Protein AF-R9LX45-F1 (afdb_monomer_lite)

Radius of gyration: 26.04 Å; chains: 1; bounding box: 39×55×85 Å

Structure (mmCIF, N/CA/C/O backbone):
data_AF-R9LX45-F1
#
_entry.id   AF-R9LX45-F1
#
loop_
_atom_site.group_PDB
_atom_site.id
_atom_site.type_symbol
_atom_site.label_atom_id
_atom_site.label_alt_id
_atom_site.label_comp_id
_atom_site.label_asym_id
_atom_site.label_entity_id
_atom_site.label_seq_id
_atom_site.pdbx_PDB_ins_code
_atom_site.Cartn_x
_atom_site.Cartn_y
_atom_site.Cartn_z
_atom_site.occupancy
_atom_site.B_iso_or_equiv
_atom_site.auth_seq_id
_atom_site.auth_comp_id
_atom_site.auth_asym_id
_atom_site.auth_atom_id
_atom_site.pdbx_PDB_model_num
ATOM 1 N N . MET A 1 1 ? -13.401 -39.773 66.218 1.00 44.03 1 MET A N 1
ATOM 2 C CA . MET A 1 1 ? -12.201 -39.219 65.551 1.00 44.03 1 MET A CA 1
ATOM 3 C C . MET A 1 1 ? -12.438 -39.250 64.046 1.00 44.03 1 MET A C 1
ATOM 5 O O . MET A 1 1 ? -12.188 -40.268 63.414 1.00 44.03 1 MET A O 1
ATOM 9 N N . GLY A 1 2 ? -13.040 -38.192 63.497 1.00 47.53 2 GLY A N 1
ATOM 10 C CA . GLY A 1 2 ? -13.290 -38.074 62.057 1.00 47.53 2 GLY A CA 1
ATOM 11 C C . GLY A 1 2 ? -12.004 -37.664 61.345 1.00 47.53 2 GLY A C 1
ATOM 12 O O . GLY A 1 2 ? -11.355 -36.707 61.761 1.00 47.53 2 GLY A O 1
ATOM 13 N N . LYS A 1 3 ? -11.595 -38.419 60.326 1.00 52.97 3 LYS A N 1
ATOM 14 C CA . LYS A 1 3 ? -10.389 -38.126 59.546 1.00 52.97 3 LYS A CA 1
ATOM 15 C C . LYS A 1 3 ? -10.723 -37.026 58.536 1.00 52.97 3 LYS A C 1
ATOM 17 O O . LYS A 1 3 ? -11.401 -37.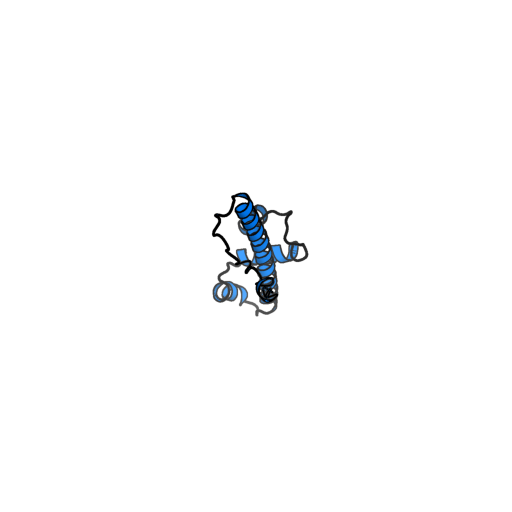293 57.551 1.00 52.97 3 LYS A O 1
ATOM 22 N N . PHE A 1 4 ? -10.264 -35.806 58.796 1.00 54.41 4 PHE A N 1
ATOM 23 C CA . PHE A 1 4 ? -10.284 -34.708 57.829 1.00 54.41 4 PHE A CA 1
ATOM 24 C C . PHE A 1 4 ? -9.213 -34.972 56.764 1.00 54.41 4 PHE A C 1
ATOM 26 O O . PHE A 1 4 ? -8.033 -35.111 57.091 1.00 54.41 4 PHE A O 1
ATOM 33 N N . ASN A 1 5 ? -9.617 -35.093 55.500 1.00 56.66 5 ASN A N 1
ATOM 34 C CA . ASN A 1 5 ? -8.707 -35.349 54.389 1.00 56.66 5 ASN A CA 1
ATOM 35 C C . ASN A 1 5 ? -8.294 -34.022 53.735 1.00 56.66 5 ASN A C 1
ATOM 37 O O . ASN A 1 5 ? -9.055 -33.416 52.991 1.00 56.66 5 ASN A O 1
ATOM 41 N N . VAL A 1 6 ? -7.066 -33.573 53.998 1.00 57.12 6 VAL A N 1
ATOM 42 C CA . VAL A 1 6 ? -6.511 -32.296 53.498 1.00 57.12 6 VAL A CA 1
ATOM 43 C C . VAL A 1 6 ? -6.381 -32.272 51.960 1.00 57.12 6 VAL A C 1
ATOM 45 O O . VAL A 1 6 ? -6.245 -31.210 51.360 1.00 57.12 6 VAL A O 1
ATOM 48 N N . ARG A 1 7 ? -6.479 -33.433 51.292 1.00 54.09 7 ARG A N 1
ATOM 49 C CA . ARG A 1 7 ? -6.409 -33.552 49.824 1.00 54.09 7 ARG A CA 1
ATOM 50 C C . ARG A 1 7 ? -7.636 -33.026 49.069 1.00 54.09 7 ARG A C 1
ATOM 52 O O . ARG A 1 7 ? -7.542 -32.882 47.858 1.00 54.09 7 ARG A O 1
ATOM 59 N N . GLU A 1 8 ? -8.743 -32.706 49.740 1.00 54.34 8 GLU A N 1
ATOM 60 C CA . GLU A 1 8 ? -9.924 -32.108 49.086 1.00 54.34 8 GLU A CA 1
ATOM 61 C C . GLU A 1 8 ? -9.837 -30.580 48.932 1.00 54.34 8 GLU A C 1
ATOM 63 O O . GLU A 1 8 ? -10.591 -29.998 48.159 1.00 54.34 8 GLU A O 1
ATOM 68 N N . MET A 1 9 ? -8.907 -29.909 49.623 1.00 50.03 9 MET A N 1
ATOM 69 C CA . MET A 1 9 ? -8.881 -28.440 49.694 1.00 50.03 9 MET A CA 1
ATOM 70 C C . MET A 1 9 ? -8.036 -27.767 48.599 1.00 50.03 9 MET A C 1
ATOM 72 O O . MET A 1 9 ? -7.943 -26.543 48.552 1.00 50.03 9 MET A O 1
ATOM 76 N N . MET A 1 10 ? -7.436 -28.553 47.702 1.00 57.00 10 MET A N 1
ATOM 77 C CA . MET A 1 10 ? -6.649 -28.051 46.576 1.00 57.00 10 MET A CA 1
ATOM 78 C C . MET A 1 10 ? -6.973 -28.833 45.305 1.00 57.00 10 MET A C 1
ATOM 80 O O . MET A 1 10 ? -6.106 -29.426 44.673 1.00 57.00 10 MET A O 1
ATOM 84 N N . VAL A 1 11 ? -8.253 -28.833 44.935 1.00 55.97 11 VAL A N 1
ATOM 85 C CA . VAL A 1 11 ? -8.621 -28.924 43.522 1.00 55.97 11 VAL A CA 1
ATOM 86 C C . VAL A 1 11 ? -8.420 -27.514 42.970 1.00 55.97 11 VAL A C 1
ATOM 88 O O . VAL A 1 11 ? -9.121 -26.600 43.414 1.00 55.97 11 VAL A O 1
ATOM 91 N N . PRO A 1 12 ? -7.459 -27.279 42.057 1.00 54.03 12 PRO A N 1
ATOM 92 C CA . PRO A 1 12 ? -7.475 -26.066 41.261 1.00 54.03 12 PRO A CA 1
ATOM 93 C C . PRO A 1 12 ? -8.843 -26.040 40.595 1.00 54.03 12 PRO A C 1
ATOM 95 O O . PRO A 1 12 ? -9.157 -26.921 39.798 1.00 54.03 12 PRO A O 1
ATOM 98 N N . LYS A 1 13 ? -9.691 -25.086 40.991 1.00 54.28 13 LYS A N 1
ATOM 99 C CA . LYS A 1 13 ? -10.911 -24.790 40.257 1.00 54.28 13 LYS A CA 1
ATOM 100 C C . LYS A 1 13 ? -10.410 -24.455 38.865 1.00 54.28 13 LYS A C 1
ATOM 102 O O . LYS A 1 13 ? -9.787 -23.407 38.692 1.00 54.28 13 LYS A O 1
ATOM 107 N N . GLU A 1 14 ? -10.561 -25.396 37.940 1.00 47.72 14 GLU A N 1
ATOM 108 C CA . GLU A 1 14 ? -10.321 -25.164 36.533 1.00 47.72 14 GLU A CA 1
ATOM 109 C C . GLU A 1 14 ? -11.114 -23.903 36.216 1.00 47.72 14 GLU A C 1
ATOM 111 O O . GLU A 1 14 ? -12.343 -23.899 36.186 1.00 47.72 14 GLU A O 1
ATOM 116 N N . SER A 1 15 ? -10.400 -22.785 36.097 1.00 43.59 15 SER A N 1
ATOM 117 C CA . SER A 1 15 ? -10.896 -21.604 35.419 1.00 43.59 15 SER A CA 1
ATOM 118 C C . SER A 1 15 ? -10.879 -21.998 33.956 1.00 43.59 15 SER A C 1
ATOM 120 O O . SER A 1 15 ? -10.008 -21.581 33.195 1.00 43.59 15 SER A O 1
ATOM 122 N N . SER A 1 16 ? -11.801 -22.898 33.621 1.00 48.06 16 SER A N 1
ATOM 123 C CA . SER A 1 16 ? -12.218 -23.230 32.284 1.00 48.06 16 SER A CA 1
ATOM 124 C C . SER A 1 16 ? -12.343 -21.910 31.551 1.00 48.06 16 SER A C 1
ATOM 126 O O . SER A 1 16 ? -13.167 -21.055 31.883 1.00 48.06 16 SER A O 1
ATOM 128 N N . THR A 1 17 ? -11.442 -21.717 30.598 1.00 46.78 17 THR A N 1
ATOM 129 C CA . THR A 1 17 ? -11.543 -20.718 29.549 1.00 46.78 17 THR A CA 1
ATOM 130 C C . THR A 1 17 ? -12.770 -21.063 28.716 1.00 46.78 17 THR A C 1
ATOM 132 O O . THR A 1 17 ? -12.667 -21.553 27.599 1.00 46.78 17 THR A O 1
ATOM 135 N N . GLU A 1 18 ? -13.953 -20.842 29.282 1.00 51.88 18 GLU A N 1
ATOM 136 C CA . GLU A 1 18 ? -15.161 -20.617 28.517 1.00 51.88 18 GLU A CA 1
ATOM 137 C C . GLU A 1 18 ? -14.987 -19.241 27.891 1.00 51.88 18 GLU A C 1
ATOM 139 O O . GLU A 1 18 ? -15.355 -18.201 28.445 1.00 51.88 18 GLU A O 1
ATOM 144 N N . THR A 1 19 ? -14.380 -19.228 26.709 1.00 54.06 19 THR A N 1
ATOM 145 C CA . THR A 1 19 ? -14.626 -18.170 25.742 1.00 54.06 19 THR A CA 1
ATOM 146 C C . THR A 1 19 ? -16.096 -18.283 25.359 1.00 54.06 19 THR A C 1
ATOM 148 O O . THR A 1 19 ? -16.452 -18.914 24.368 1.00 54.06 19 THR A O 1
ATOM 151 N N . VAL A 1 20 ? -16.963 -17.741 26.216 1.00 59.97 20 VAL A N 1
ATOM 152 C CA . VAL A 1 20 ? -18.354 -17.470 25.881 1.00 59.97 20 VAL A CA 1
ATOM 153 C C . VAL A 1 20 ? -18.301 -16.651 24.600 1.00 59.97 20 VAL A C 1
ATOM 155 O O . VAL A 1 20 ? -17.704 -15.572 24.600 1.00 59.97 20 VAL A O 1
ATOM 158 N N . ASP A 1 21 ? -18.875 -17.187 23.527 1.00 67.69 21 ASP A N 1
ATOM 159 C CA . ASP A 1 21 ? -19.066 -16.516 22.243 1.00 67.69 21 ASP A CA 1
ATOM 160 C C . ASP A 1 21 ? -20.021 -15.332 22.446 1.00 67.69 21 ASP A C 1
ATOM 162 O O . ASP A 1 21 ? -21.228 -15.401 22.217 1.00 67.69 21 ASP A O 1
ATOM 166 N N . ARG A 1 22 ? -19.502 -14.260 23.048 1.00 77.94 22 ARG A N 1
ATOM 167 C CA . ARG A 1 22 ? -20.238 -13.017 23.232 1.00 77.94 22 ARG A CA 1
ATOM 168 C C . ARG A 1 22 ? -20.103 -12.239 21.932 1.00 77.94 22 ARG A C 1
ATOM 170 O O . ARG A 1 22 ? -18.969 -11.987 21.512 1.00 77.94 22 ARG A O 1
ATOM 177 N N . PRO A 1 23 ? -21.218 -11.812 21.319 1.00 84.62 23 PRO A N 1
ATOM 178 C CA . PRO A 1 23 ? -21.143 -10.970 20.141 1.00 84.62 23 PRO A CA 1
ATOM 179 C C . PRO A 1 23 ? -20.370 -9.697 20.493 1.00 84.62 23 PRO A C 1
ATOM 181 O O . PRO A 1 23 ? -20.601 -9.078 21.535 1.00 84.62 23 PRO A O 1
ATOM 184 N N . ARG A 1 24 ? -19.420 -9.338 19.629 1.00 89.19 24 ARG A N 1
ATOM 185 C CA . ARG A 1 24 ? -18.575 -8.154 19.805 1.00 89.19 24 ARG A CA 1
ATOM 186 C C . ARG A 1 24 ? -19.429 -6.893 19.882 1.00 89.19 24 ARG A C 1
ATOM 188 O O . ARG A 1 24 ? -20.392 -6.750 19.128 1.00 89.19 24 ARG A O 1
ATOM 195 N N . THR A 1 25 ? -19.054 -5.965 20.756 1.00 95.62 25 THR A N 1
ATOM 196 C CA . THR A 1 25 ? -19.698 -4.648 20.814 1.00 95.62 25 THR A CA 1
ATOM 197 C C . THR A 1 25 ? -19.268 -3.784 19.628 1.00 95.62 25 THR A C 1
ATOM 199 O O . THR A 1 25 ? -18.237 -4.028 18.994 1.00 95.62 25 THR A O 1
ATOM 202 N N . VAL A 1 26 ? -20.041 -2.740 19.323 1.00 93.81 26 VAL A N 1
ATOM 203 C CA . VAL A 1 26 ? -19.706 -1.805 18.236 1.00 93.81 26 VAL A CA 1
ATOM 204 C C . VAL A 1 26 ? -18.391 -1.063 18.498 1.00 93.81 26 VAL A C 1
ATOM 206 O O . VAL A 1 26 ? -17.653 -0.772 17.561 1.00 93.81 26 VAL A O 1
ATOM 209 N N . GLU A 1 27 ? -18.040 -0.833 19.763 1.00 90.69 27 GLU A N 1
ATOM 210 C CA . GLU A 1 27 ? -16.764 -0.242 20.171 1.00 90.69 27 GLU A CA 1
ATOM 211 C C . GLU A 1 27 ? -15.595 -1.190 19.882 1.00 90.69 27 GLU A C 1
ATOM 213 O O . GLU A 1 27 ? -14.568 -0.755 19.363 1.00 90.69 27 GLU A O 1
ATOM 218 N N . GLN A 1 28 ? -15.755 -2.490 20.158 1.00 88.12 28 GLN A N 1
ATOM 219 C CA . GLN A 1 28 ? -14.743 -3.499 19.827 1.00 88.12 28 GLN A CA 1
ATOM 220 C C . GLN A 1 28 ? -14.528 -3.581 18.312 1.00 88.12 28 GLN A C 1
ATOM 222 O O . GLN A 1 28 ? -13.389 -3.553 17.849 1.00 88.12 28 GLN A O 1
ATOM 227 N N . ILE A 1 29 ? -15.614 -3.578 17.535 1.00 91.94 29 ILE A N 1
ATOM 228 C CA . ILE A 1 29 ? -15.553 -3.551 16.067 1.00 91.94 29 ILE A CA 1
ATOM 229 C C . ILE A 1 29 ? -14.846 -2.276 15.573 1.00 91.94 29 ILE A C 1
ATOM 231 O O . ILE A 1 29 ? -14.018 -2.339 14.664 1.00 91.94 29 ILE A O 1
ATOM 235 N N . ALA A 1 30 ? -15.107 -1.114 16.178 1.00 82.31 30 ALA A N 1
ATOM 236 C CA . ALA A 1 30 ? -14.439 0.134 15.807 1.00 82.31 30 ALA A CA 1
ATOM 237 C C . ALA A 1 30 ? -12.922 0.096 16.074 1.00 82.31 30 ALA A C 1
ATOM 239 O O . ALA A 1 30 ? -12.138 0.592 15.259 1.00 82.31 30 ALA A O 1
ATOM 240 N N . VAL A 1 31 ? -12.494 -0.508 17.188 1.00 82.94 31 VAL A N 1
ATOM 241 C CA . VAL A 1 31 ? -11.070 -0.709 17.499 1.00 82.94 31 VAL A CA 1
ATOM 242 C C . VAL A 1 31 ? -10.409 -1.606 16.453 1.00 82.94 31 VAL A C 1
ATOM 244 O O . VAL A 1 31 ? -9.356 -1.244 15.927 1.00 82.94 31 VAL A O 1
ATOM 247 N N . GLU A 1 32 ? -11.042 -2.722 16.086 1.00 86.44 32 GLU A N 1
ATOM 248 C CA . GLU A 1 32 ? -10.541 -3.624 15.041 1.00 86.44 32 GLU A CA 1
ATOM 249 C C . GLU A 1 32 ? -10.426 -2.927 13.679 1.00 86.44 32 GLU A C 1
ATOM 251 O O . GLU A 1 32 ? -9.402 -3.038 13.007 1.00 86.44 32 GLU A O 1
ATOM 256 N N . ILE A 1 33 ? -11.438 -2.149 13.278 1.00 84.50 33 ILE A N 1
ATOM 257 C CA . ILE A 1 33 ? -11.400 -1.376 12.028 1.00 84.50 33 ILE A CA 1
ATOM 258 C C . ILE A 1 33 ? -10.204 -0.420 12.025 1.00 84.50 33 ILE A C 1
ATOM 260 O O . ILE A 1 33 ? -9.474 -0.334 11.036 1.00 84.50 33 ILE A O 1
ATOM 264 N N . ASN A 1 34 ? -9.977 0.304 13.122 1.00 80.06 34 ASN A N 1
ATOM 265 C CA . ASN A 1 34 ? -8.848 1.228 13.215 1.00 80.06 34 ASN A CA 1
ATOM 266 C C . ASN A 1 34 ? -7.499 0.499 13.220 1.00 80.06 34 ASN A C 1
ATOM 268 O O . ASN A 1 34 ? -6.553 0.981 12.592 1.00 80.06 34 ASN A O 1
ATOM 272 N N . PHE A 1 35 ? -7.427 -0.680 13.837 1.00 82.56 35 PHE A N 1
ATOM 273 C CA . PHE A 1 35 ? -6.258 -1.550 13.767 1.00 82.56 35 PHE A CA 1
ATOM 274 C C . PHE A 1 35 ? -5.959 -1.979 12.322 1.00 82.56 35 PHE A C 1
ATOM 276 O O . PHE A 1 35 ? -4.851 -1.750 11.835 1.00 82.56 35 PHE A O 1
ATOM 283 N N . TYR A 1 36 ? -6.947 -2.499 11.588 1.00 85.50 36 TYR A N 1
ATOM 284 C CA . TYR A 1 36 ? -6.755 -2.914 10.194 1.00 85.50 36 TYR A CA 1
ATOM 285 C C . TYR A 1 36 ? -6.439 -1.745 9.258 1.00 85.50 36 TYR A C 1
ATOM 287 O O . TYR A 1 36 ? -5.635 -1.890 8.335 1.00 85.50 36 TYR A O 1
ATOM 295 N N . LYS A 1 37 ? -7.004 -0.560 9.511 1.00 81.62 37 LYS A N 1
ATOM 296 C CA . LYS A 1 37 ? -6.633 0.670 8.798 1.00 81.62 37 LYS A CA 1
ATOM 297 C C . LYS A 1 37 ? -5.153 1.000 8.994 1.00 81.62 37 LYS A C 1
ATOM 299 O O . LYS A 1 37 ? -4.466 1.256 8.008 1.00 81.62 37 LYS A O 1
ATOM 304 N N . ALA A 1 38 ? -4.656 0.960 10.231 1.00 79.75 38 ALA A N 1
ATOM 305 C CA . ALA A 1 38 ? -3.246 1.210 10.529 1.00 79.75 38 ALA A CA 1
ATOM 306 C C . ALA A 1 38 ? -2.327 0.142 9.910 1.00 79.75 38 ALA A C 1
ATOM 308 O O . ALA A 1 38 ? -1.310 0.480 9.305 1.00 79.75 38 ALA A O 1
ATOM 309 N N . GLN A 1 39 ? -2.711 -1.138 9.981 1.00 83.75 39 GLN A N 1
ATOM 310 C CA . GLN A 1 39 ? -1.964 -2.217 9.330 1.00 83.75 39 GLN A CA 1
ATOM 311 C C . GLN A 1 39 ? -1.920 -2.058 7.808 1.00 83.75 39 GLN A C 1
ATOM 313 O O . GLN A 1 39 ? -0.862 -2.220 7.211 1.00 83.75 39 GLN A O 1
ATOM 318 N N . THR A 1 40 ? -3.036 -1.693 7.171 1.00 85.75 40 THR A N 1
ATOM 319 C CA . THR A 1 40 ? -3.090 -1.499 5.711 1.00 85.75 40 THR A CA 1
ATOM 320 C C . THR A 1 40 ? -2.126 -0.406 5.263 1.00 85.75 40 THR A C 1
ATOM 322 O O . THR A 1 40 ? -1.404 -0.569 4.283 1.00 85.75 40 THR A O 1
ATOM 325 N N . VAL A 1 41 ? -2.072 0.693 6.012 1.00 84.56 41 VAL A N 1
ATOM 326 C CA . VAL A 1 41 ? -1.134 1.795 5.778 1.00 84.56 41 VAL A CA 1
ATOM 327 C C . VAL A 1 41 ? 0.310 1.323 5.856 1.00 84.56 41 VAL A C 1
ATOM 329 O O . VAL A 1 41 ? 1.100 1.601 4.953 1.00 84.56 41 VAL A O 1
ATOM 332 N N . GLN A 1 42 ? 0.646 0.582 6.912 1.00 86.06 42 GLN A N 1
ATOM 333 C CA . GLN A 1 42 ? 1.987 0.037 7.066 1.00 86.06 42 GLN A CA 1
ATOM 334 C C . GLN A 1 42 ? 2.331 -0.907 5.910 1.00 86.06 42 GLN A C 1
ATOM 336 O O . GLN A 1 42 ? 3.420 -0.816 5.349 1.00 86.06 42 GLN A O 1
ATOM 341 N N . ASN A 1 43 ? 1.390 -1.758 5.501 1.00 91.06 43 ASN A N 1
ATOM 342 C CA . ASN A 1 43 ? 1.582 -2.690 4.394 1.00 91.06 43 ASN A CA 1
ATOM 343 C C . ASN A 1 43 ? 1.857 -1.959 3.073 1.00 91.06 43 ASN A C 1
ATOM 345 O O . ASN A 1 43 ? 2.754 -2.361 2.342 1.00 91.06 43 ASN A O 1
ATOM 349 N N . ILE A 1 44 ? 1.152 -0.860 2.787 1.00 90.94 44 ILE A N 1
ATOM 350 C CA . ILE A 1 44 ? 1.397 -0.031 1.596 1.00 90.94 44 ILE A CA 1
ATOM 351 C C . ILE 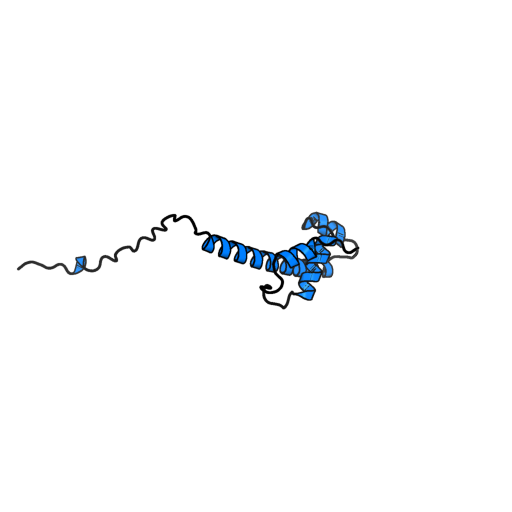A 1 44 ? 2.830 0.525 1.586 1.00 90.94 44 ILE A C 1
ATOM 353 O O . ILE A 1 44 ? 3.514 0.466 0.563 1.00 90.94 44 ILE A O 1
ATOM 357 N N . ILE A 1 45 ? 3.299 1.040 2.726 1.00 90.25 45 ILE A N 1
ATOM 358 C CA . ILE A 1 45 ? 4.665 1.561 2.871 1.00 90.25 45 ILE A CA 1
ATOM 359 C C . ILE A 1 45 ? 5.692 0.444 2.658 1.00 90.25 45 ILE A C 1
ATOM 361 O O . ILE A 1 45 ? 6.665 0.631 1.929 1.00 90.25 45 ILE A O 1
ATOM 365 N N . GLU A 1 46 ? 5.481 -0.725 3.262 1.00 94.69 46 GLU A N 1
ATOM 366 C CA . GLU A 1 46 ? 6.390 -1.861 3.103 1.00 94.69 46 GLU A CA 1
ATOM 367 C C . GLU A 1 46 ? 6.416 -2.380 1.660 1.00 94.69 46 GLU A C 1
ATOM 369 O O . GLU A 1 46 ? 7.498 -2.635 1.132 1.00 94.69 46 GLU A O 1
ATOM 374 N N . ILE A 1 47 ? 5.269 -2.447 0.974 1.00 96.38 47 ILE A N 1
ATOM 375 C CA . ILE A 1 47 ? 5.211 -2.760 -0.464 1.00 96.38 47 ILE A CA 1
ATOM 376 C C . ILE A 1 47 ? 6.080 -1.775 -1.250 1.00 96.38 47 ILE A C 1
ATOM 378 O O . ILE A 1 47 ? 6.934 -2.198 -2.029 1.00 96.38 47 ILE A O 1
ATOM 382 N N . GLY A 1 48 ? 5.935 -0.471 -1.003 1.00 96.56 48 GLY A N 1
ATOM 383 C CA . GLY A 1 48 ? 6.751 0.552 -1.655 1.00 96.56 48 GLY A CA 1
ATOM 384 C C . GLY A 1 48 ? 8.255 0.361 -1.442 1.00 96.56 48 GLY A C 1
ATOM 385 O O . GLY A 1 48 ? 9.020 0.482 -2.397 1.00 96.56 48 GLY A O 1
ATOM 386 N N . LYS A 1 49 ? 8.686 -0.015 -0.230 1.00 96.50 49 LYS A N 1
ATOM 387 C CA . LYS A 1 49 ? 10.099 -0.322 0.065 1.00 96.50 49 LYS A CA 1
ATOM 388 C C . LYS A 1 49 ? 10.612 -1.514 -0.751 1.00 96.50 49 LYS A C 1
ATOM 390 O O . LYS A 1 49 ? 11.702 -1.433 -1.310 1.00 96.50 49 LYS A O 1
ATOM 395 N N . ARG A 1 50 ? 9.836 -2.602 -0.859 1.00 98.31 50 ARG A N 1
ATOM 396 C CA . ARG A 1 50 ? 10.225 -3.781 -1.663 1.00 98.31 50 ARG A CA 1
ATOM 397 C C . ARG A 1 50 ? 10.238 -3.475 -3.159 1.00 98.31 50 ARG A C 1
ATOM 399 O O . ARG A 1 50 ? 11.089 -3.994 -3.868 1.00 98.31 50 ARG A O 1
ATOM 406 N N . LEU A 1 51 ? 9.335 -2.620 -3.637 1.00 98.25 51 LEU A N 1
ATOM 407 C CA . LEU A 1 51 ? 9.336 -2.174 -5.031 1.00 98.25 51 LEU A CA 1
ATOM 408 C C . LEU A 1 51 ? 10.581 -1.340 -5.366 1.00 98.25 51 LEU A C 1
ATOM 410 O O . LEU A 1 51 ? 11.145 -1.520 -6.442 1.00 98.25 51 LEU A O 1
ATOM 414 N N . ILE A 1 52 ? 11.038 -0.478 -4.448 1.00 97.75 52 ILE A N 1
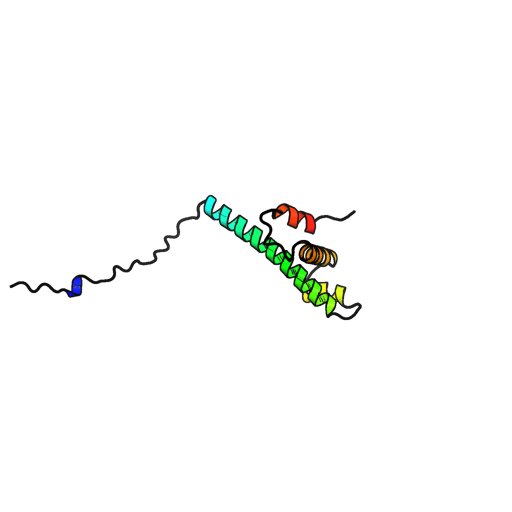ATOM 415 C CA . ILE A 1 52 ? 12.318 0.242 -4.582 1.00 97.75 52 ILE A CA 1
ATOM 416 C C . ILE A 1 52 ? 13.478 -0.753 -4.681 1.00 97.75 52 ILE A C 1
ATOM 418 O O . ILE A 1 52 ? 14.222 -0.718 -5.658 1.00 97.75 52 ILE A O 1
ATOM 422 N N . GLU A 1 53 ? 13.572 -1.687 -3.735 1.00 98.00 53 GLU A N 1
ATOM 423 C CA . GLU A 1 53 ? 14.617 -2.718 -3.715 1.00 98.00 53 GLU A CA 1
ATOM 424 C C . GLU A 1 53 ? 14.618 -3.585 -4.989 1.00 98.00 53 GLU A C 1
ATOM 426 O O . GLU A 1 53 ? 15.675 -3.880 -5.546 1.00 98.00 53 GLU A O 1
ATOM 431 N N . ALA A 1 54 ? 13.441 -3.986 -5.481 1.00 98.12 54 ALA A N 1
ATOM 432 C CA . ALA A 1 54 ? 13.315 -4.763 -6.712 1.00 98.12 54 ALA A CA 1
ATOM 433 C C . ALA A 1 54 ? 13.789 -3.963 -7.932 1.00 98.12 54 ALA A C 1
ATOM 435 O O . ALA A 1 54 ? 14.560 -4.475 -8.744 1.00 98.12 54 ALA A O 1
ATOM 436 N N . LYS A 1 55 ? 13.384 -2.692 -8.042 1.00 97.31 55 LYS A N 1
ATOM 437 C CA . LYS A 1 55 ? 13.756 -1.823 -9.164 1.00 97.31 55 LYS A CA 1
ATOM 438 C C . LYS A 1 55 ? 15.265 -1.582 -9.253 1.00 97.31 55 LYS A C 1
ATOM 440 O O . LYS A 1 55 ? 15.784 -1.457 -10.355 1.00 97.31 55 LYS A O 1
ATOM 445 N N . GLU A 1 56 ? 15.966 -1.544 -8.121 1.00 97.25 56 GLU A N 1
ATOM 446 C CA . GLU A 1 56 ? 17.432 -1.415 -8.066 1.00 97.25 56 GLU A CA 1
ATOM 447 C C . GLU A 1 56 ? 18.173 -2.673 -8.546 1.00 97.25 56 GLU A C 1
ATOM 449 O O . GLU A 1 56 ? 19.332 -2.589 -8.948 1.00 97.25 56 GLU A O 1
ATOM 454 N N . ARG A 1 57 ? 17.523 -3.843 -8.501 1.00 97.94 57 ARG A N 1
ATOM 455 C CA . ARG A 1 57 ? 18.121 -5.139 -8.869 1.00 97.94 57 ARG A CA 1
ATOM 456 C C . ARG A 1 57 ? 17.766 -5.602 -10.276 1.00 97.94 57 ARG A C 1
ATOM 458 O O . ARG A 1 57 ? 18.452 -6.468 -10.815 1.00 97.94 57 ARG A O 1
ATOM 465 N N . LEU A 1 58 ? 16.685 -5.080 -10.845 1.00 96.81 58 LEU A N 1
ATOM 466 C CA . LEU A 1 58 ? 16.215 -5.484 -12.163 1.00 96.81 58 LEU A CA 1
ATOM 467 C C . LEU A 1 58 ? 17.066 -4.855 -13.279 1.00 96.81 58 LEU A C 1
ATOM 469 O O . LEU A 1 58 ? 17.415 -3.675 -13.195 1.00 96.81 58 LEU A O 1
ATOM 473 N N . PRO A 1 59 ? 17.378 -5.609 -14.349 1.00 95.88 59 PRO A N 1
ATOM 474 C CA . PRO A 1 59 ? 17.992 -5.049 -15.546 1.00 95.88 59 PRO A CA 1
ATOM 475 C C . PRO A 1 59 ? 17.131 -3.950 -16.181 1.00 95.88 59 PRO A C 1
ATOM 477 O O . PRO A 1 59 ? 15.905 -3.912 -16.036 1.00 95.88 59 PRO A O 1
ATOM 480 N N . HIS A 1 60 ? 17.772 -3.063 -16.943 1.00 90.94 60 HIS A N 1
ATOM 481 C CA . HIS A 1 60 ? 17.054 -2.067 -17.734 1.00 90.94 60 HIS A CA 1
ATOM 482 C C . HIS A 1 60 ? 16.072 -2.742 -18.703 1.00 90.94 60 HIS A C 1
ATOM 484 O O . HIS A 1 60 ? 16.436 -3.684 -19.396 1.00 90.94 60 HIS A O 1
ATOM 490 N N . GLY A 1 61 ? 14.844 -2.222 -18.771 1.00 94.50 61 GLY A N 1
ATOM 491 C CA . GLY A 1 61 ? 13.782 -2.731 -19.649 1.00 94.50 61 GLY A CA 1
ATOM 492 C C . GLY A 1 61 ? 12.843 -3.752 -19.000 1.00 94.50 61 GLY A C 1
ATOM 493 O O . GLY A 1 61 ? 11.689 -3.821 -19.396 1.00 94.50 61 GLY A O 1
ATOM 494 N N . GLU A 1 62 ? 13.269 -4.448 -17.943 1.00 96.94 62 GLU A N 1
ATOM 495 C CA . GLU A 1 62 ? 12.497 -5.552 -17.338 1.00 96.94 62 GLU A CA 1
ATOM 496 C C . GLU A 1 62 ? 11.407 -5.090 -16.356 1.00 96.94 62 GLU A C 1
ATOM 498 O O . GLU A 1 62 ? 10.566 -5.872 -15.920 1.00 96.94 62 GLU A O 1
ATOM 503 N N . TRP A 1 63 ? 11.411 -3.811 -15.965 1.00 97.44 63 TRP A N 1
ATOM 504 C CA . TRP A 1 63 ? 10.560 -3.312 -14.880 1.00 97.44 63 TRP A CA 1
ATOM 505 C C . TRP A 1 63 ? 9.058 -3.490 -15.141 1.00 97.44 63 TRP A C 1
ATOM 507 O O . TRP A 1 63 ? 8.332 -3.933 -14.253 1.00 97.44 63 TRP A O 1
ATOM 517 N N . ALA A 1 64 ? 8.586 -3.139 -16.340 1.00 95.94 64 ALA A N 1
ATOM 518 C CA . ALA A 1 64 ? 7.160 -3.165 -16.663 1.00 95.94 64 ALA A CA 1
ATOM 519 C C . ALA A 1 64 ? 6.615 -4.600 -16.749 1.00 95.94 64 ALA A C 1
ATOM 521 O O . ALA A 1 64 ? 5.556 -4.890 -16.190 1.00 95.94 64 ALA A O 1
ATOM 522 N N . ASP A 1 65 ? 7.362 -5.499 -17.395 1.00 97.25 65 ASP A N 1
ATOM 523 C CA . ASP A 1 65 ? 6.999 -6.913 -17.498 1.00 97.25 65 ASP A CA 1
ATOM 524 C C . ASP A 1 65 ? 7.038 -7.591 -16.125 1.00 97.25 65 ASP A C 1
ATOM 526 O O . ASP A 1 65 ? 6.091 -8.281 -15.755 1.00 97.25 65 ASP A O 1
ATOM 530 N N . TRP A 1 66 ? 8.058 -7.304 -15.308 1.00 98.31 66 TRP A N 1
ATOM 531 C CA . TRP A 1 66 ? 8.139 -7.834 -13.948 1.00 98.31 66 TRP A CA 1
ATOM 532 C C . TRP A 1 66 ? 6.970 -7.378 -13.065 1.00 98.31 66 TRP A C 1
ATOM 534 O O . TRP A 1 66 ? 6.402 -8.187 -12.334 1.00 98.31 66 TRP A O 1
ATOM 544 N N . LEU A 1 67 ? 6.571 -6.102 -13.139 1.00 97.81 67 LEU A N 1
ATOM 545 C CA . LEU A 1 67 ? 5.419 -5.604 -12.383 1.00 97.81 67 LEU A CA 1
ATOM 546 C C . LEU A 1 67 ? 4.123 -6.338 -12.741 1.00 97.81 67 LEU A C 1
ATOM 548 O O . LEU A 1 67 ? 3.353 -6.683 -11.844 1.00 97.81 67 LEU A O 1
ATOM 552 N N . ARG A 1 68 ? 3.898 -6.579 -14.036 1.00 96.38 68 ARG A N 1
ATOM 553 C CA . ARG A 1 68 ? 2.731 -7.313 -14.533 1.00 96.38 68 ARG A CA 1
ATOM 554 C C . ARG A 1 68 ? 2.771 -8.774 -14.090 1.00 96.38 68 ARG A C 1
ATOM 556 O O . ARG A 1 68 ? 1.796 -9.266 -13.537 1.00 96.38 68 ARG A O 1
ATOM 563 N N . ASP A 1 69 ? 3.892 -9.450 -14.319 1.00 97.25 69 ASP A N 1
ATOM 564 C CA . ASP A 1 69 ? 3.957 -10.910 -14.232 1.00 97.25 69 ASP A CA 1
ATOM 565 C C . ASP A 1 69 ? 4.219 -11.414 -12.804 1.00 97.25 69 ASP A C 1
ATOM 567 O O . ASP A 1 69 ? 3.755 -12.495 -12.442 1.00 97.25 69 ASP A O 1
ATOM 571 N N . ALA A 1 70 ? 4.947 -10.653 -11.976 1.00 97.31 70 ALA A N 1
ATOM 572 C CA . ALA A 1 70 ? 5.353 -11.099 -10.641 1.00 97.31 70 ALA A CA 1
ATOM 573 C C . ALA A 1 70 ? 4.454 -10.589 -9.506 1.00 97.31 70 ALA A C 1
ATOM 575 O O . ALA A 1 70 ? 4.311 -11.276 -8.494 1.00 97.31 70 ALA A O 1
ATOM 576 N N . VAL A 1 71 ? 3.893 -9.379 -9.628 1.00 96.06 71 VAL A N 1
ATOM 577 C CA . VAL A 1 71 ? 3.173 -8.714 -8.520 1.00 96.06 71 VAL A CA 1
ATOM 578 C C . VAL A 1 71 ? 1.820 -8.114 -8.909 1.00 96.06 71 VAL A C 1
ATOM 580 O O . VAL A 1 71 ? 1.169 -7.528 -8.048 1.00 96.06 71 VAL A O 1
ATOM 583 N N . ASP A 1 72 ? 1.393 -8.273 -10.165 1.00 95.81 72 ASP A N 1
ATOM 584 C CA . ASP A 1 72 ? 0.108 -7.794 -10.696 1.00 95.81 72 ASP A CA 1
ATOM 585 C C . ASP A 1 72 ? -0.167 -6.310 -10.381 1.00 95.81 72 ASP A C 1
ATOM 587 O O . ASP A 1 72 ? -1.241 -5.903 -9.927 1.00 95.81 72 ASP A O 1
ATOM 591 N N . PHE A 1 73 ? 0.848 -5.465 -10.586 1.00 94.75 73 PHE A N 1
ATOM 592 C CA . PHE A 1 73 ? 0.721 -4.023 -10.402 1.00 94.75 73 PHE A CA 1
ATOM 593 C C . PHE A 1 73 ? 0.886 -3.261 -11.707 1.00 94.75 73 PHE A C 1
ATOM 595 O O . PHE A 1 73 ? 1.759 -3.531 -12.525 1.00 94.75 73 PHE A O 1
ATOM 602 N N . SER A 1 74 ? 0.095 -2.198 -11.848 1.00 94.31 74 SER A N 1
ATOM 603 C CA . SER A 1 74 ? 0.404 -1.156 -12.821 1.00 94.31 74 SER A CA 1
ATOM 604 C C . SER A 1 74 ? 1.645 -0.369 -12.385 1.00 94.31 74 SER A C 1
ATOM 606 O O . SER A 1 74 ? 1.886 -0.172 -11.188 1.00 94.31 74 SER A O 1
ATOM 608 N N . GLU A 1 75 ? 2.383 0.186 -13.349 1.00 94.44 75 GLU A N 1
ATOM 609 C CA . GLU A 1 75 ? 3.482 1.118 -13.061 1.00 94.44 75 GLU A CA 1
ATOM 610 C C . GLU A 1 75 ? 3.045 2.299 -12.188 1.00 94.44 75 GLU A C 1
ATOM 612 O O . GLU A 1 75 ? 3.812 2.780 -11.352 1.00 94.44 75 GLU A O 1
ATOM 617 N N . ARG A 1 76 ? 1.803 2.760 -12.361 1.00 93.88 76 ARG A N 1
ATOM 618 C CA . ARG A 1 76 ? 1.231 3.857 -11.583 1.00 93.88 76 ARG A CA 1
ATOM 619 C C . ARG A 1 76 ? 1.055 3.474 -10.117 1.00 93.88 76 ARG A C 1
ATOM 621 O O . ARG A 1 76 ? 1.505 4.214 -9.245 1.00 93.88 76 ARG A O 1
ATOM 628 N N . SER A 1 77 ? 0.453 2.318 -9.843 1.00 93.38 77 SER A N 1
ATOM 629 C CA . SER A 1 77 ? 0.294 1.812 -8.475 1.00 93.38 77 SER A CA 1
ATOM 630 C C . SER A 1 77 ? 1.653 1.615 -7.811 1.00 93.38 77 SER A C 1
ATOM 632 O O . SER A 1 77 ? 1.867 2.090 -6.696 1.00 93.38 77 SER A O 1
ATOM 634 N N . ALA A 1 78 ? 2.600 1.004 -8.529 1.00 96.00 78 ALA A N 1
ATOM 635 C CA . ALA A 1 78 ? 3.952 0.798 -8.030 1.00 96.00 78 ALA A CA 1
ATOM 636 C C . ALA A 1 78 ? 4.638 2.129 -7.681 1.00 96.00 78 ALA A C 1
ATOM 638 O O . ALA A 1 78 ? 5.171 2.280 -6.583 1.00 96.00 78 ALA A O 1
ATOM 639 N N . ARG A 1 79 ? 4.553 3.132 -8.565 1.00 95.62 79 ARG A N 1
ATOM 640 C CA . ARG A 1 79 ? 5.102 4.475 -8.325 1.00 95.62 79 ARG A CA 1
ATOM 641 C C . ARG A 1 79 ? 4.485 5.140 -7.097 1.00 95.62 79 ARG A C 1
ATOM 643 O O . ARG A 1 79 ? 5.222 5.702 -6.290 1.00 95.62 79 ARG A O 1
ATOM 650 N N . ASN A 1 80 ? 3.168 5.044 -6.927 1.00 93.19 80 ASN A N 1
ATOM 651 C CA . ASN A 1 80 ? 2.474 5.610 -5.771 1.00 93.19 80 ASN A CA 1
ATOM 652 C C . ASN A 1 80 ? 2.936 4.951 -4.461 1.00 93.19 80 ASN A C 1
ATOM 654 O O . ASN A 1 80 ? 3.239 5.653 -3.496 1.00 93.19 80 ASN A O 1
ATOM 658 N N . PHE A 1 81 ? 3.073 3.622 -4.430 1.00 94.31 81 PHE A N 1
ATOM 659 C CA . PHE A 1 81 ? 3.607 2.905 -3.267 1.00 94.31 81 PHE A CA 1
ATOM 660 C C . PHE A 1 81 ? 5.050 3.302 -2.953 1.00 94.31 81 PHE A C 1
ATOM 662 O O . PHE A 1 81 ? 5.362 3.621 -1.806 1.00 94.31 81 PHE A O 1
ATOM 669 N N . MET A 1 82 ? 5.922 3.334 -3.964 1.00 95.75 82 MET A N 1
ATOM 670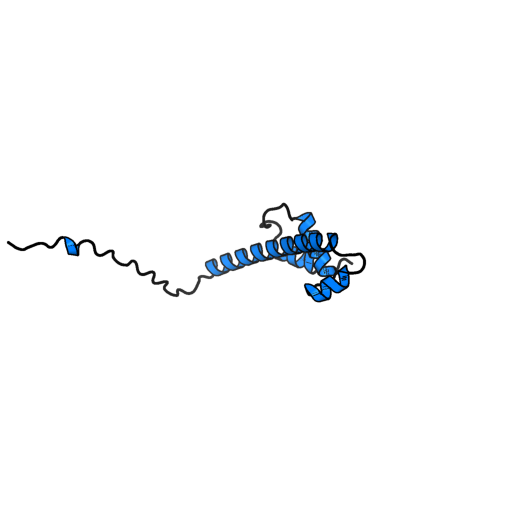 C CA . MET A 1 82 ? 7.318 3.749 -3.801 1.00 95.75 82 MET A CA 1
ATOM 671 C C . MET A 1 82 ? 7.413 5.180 -3.257 1.00 95.75 82 MET A C 1
ATOM 673 O O . MET A 1 82 ? 8.155 5.425 -2.310 1.00 95.75 82 MET A O 1
ATOM 677 N N . ARG A 1 83 ? 6.610 6.113 -3.786 1.00 93.44 83 ARG A N 1
ATOM 678 C CA . ARG A 1 83 ? 6.548 7.498 -3.300 1.00 93.44 83 ARG A CA 1
ATOM 679 C C . ARG A 1 83 ? 6.153 7.562 -1.823 1.00 93.44 83 ARG A C 1
ATOM 681 O O . ARG A 1 83 ? 6.819 8.239 -1.042 1.00 93.44 83 ARG A O 1
ATOM 688 N N . LEU A 1 84 ? 5.106 6.837 -1.425 1.00 89.69 84 LEU A N 1
ATOM 689 C CA . LEU A 1 84 ? 4.675 6.774 -0.025 1.00 89.69 84 LEU A CA 1
ATOM 690 C C . LEU A 1 84 ? 5.765 6.188 0.882 1.00 89.69 84 LEU A C 1
ATOM 692 O O . LEU A 1 84 ? 5.982 6.691 1.984 1.00 89.69 84 LEU A O 1
ATOM 696 N N . ALA A 1 85 ? 6.487 5.169 0.416 1.00 92.94 85 ALA A N 1
ATOM 697 C CA . ALA A 1 85 ? 7.618 4.610 1.146 1.00 92.94 85 ALA A CA 1
ATOM 698 C C . ALA A 1 85 ? 8.757 5.623 1.327 1.00 92.94 85 ALA A C 1
ATOM 700 O O . ALA A 1 85 ? 9.304 5.725 2.424 1.00 92.94 85 ALA A O 1
ATOM 701 N N . THR A 1 86 ? 9.085 6.408 0.299 1.00 91.31 86 THR A N 1
ATOM 702 C CA . THR A 1 86 ? 10.109 7.458 0.391 1.00 91.31 86 THR A CA 1
ATOM 703 C C . THR A 1 86 ? 9.691 8.595 1.328 1.00 91.31 86 THR A C 1
ATOM 705 O O . THR A 1 86 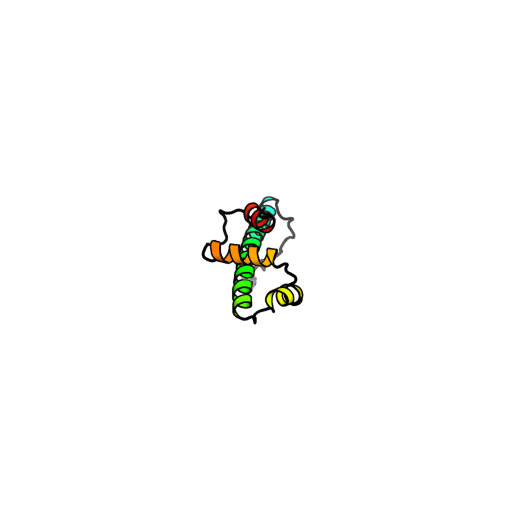? 10.493 9.042 2.143 1.00 91.31 86 THR A O 1
ATOM 708 N N . GLU A 1 87 ? 8.439 9.057 1.257 1.00 88.19 87 GLU A N 1
ATOM 709 C CA . GLU A 1 87 ? 7.960 10.203 2.046 1.00 88.19 87 GLU A CA 1
ATOM 710 C C . GLU A 1 87 ? 7.643 9.857 3.513 1.00 88.19 87 GLU A C 1
ATOM 712 O O . GLU A 1 87 ? 7.786 10.708 4.399 1.00 88.19 87 GLU A O 1
ATOM 717 N N . TYR A 1 88 ? 7.193 8.627 3.788 1.00 84.56 88 TYR A N 1
ATOM 718 C CA . TYR A 1 88 ? 6.654 8.229 5.096 1.00 84.56 88 TYR A CA 1
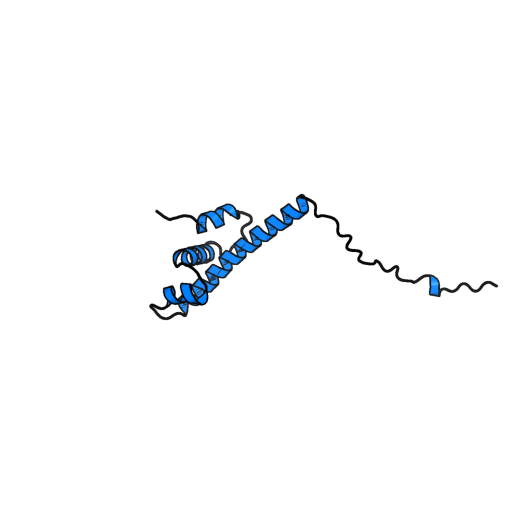ATOM 719 C C . TYR A 1 88 ? 7.326 6.996 5.712 1.00 84.56 88 TYR A C 1
ATOM 721 O O . TYR A 1 88 ? 7.020 6.668 6.854 1.00 84.56 88 TYR A O 1
ATOM 729 N N . GLY A 1 89 ? 8.273 6.339 5.034 1.00 78.50 89 GLY A N 1
ATOM 730 C CA . GLY A 1 89 ? 8.862 5.065 5.474 1.00 78.50 89 GLY A CA 1
ATOM 731 C C . GLY A 1 89 ? 9.621 5.082 6.805 1.00 78.50 89 GLY A C 1
ATOM 732 O O . GLY A 1 89 ? 9.823 4.012 7.382 1.00 78.50 89 GLY A O 1
ATOM 733 N N . ASN A 1 90 ? 9.994 6.274 7.289 1.00 73.62 90 ASN A N 1
ATOM 734 C CA . ASN A 1 90 ? 10.667 6.508 8.574 1.00 73.62 90 ASN A CA 1
ATOM 735 C C . ASN A 1 90 ? 9.723 7.030 9.674 1.00 73.62 90 ASN A C 1
ATOM 737 O O . ASN A 1 90 ? 10.164 7.292 10.792 1.00 73.62 90 ASN A O 1
ATOM 741 N N . ARG A 1 91 ? 8.436 7.231 9.368 1.00 64.38 91 ARG A N 1
ATOM 742 C CA . ARG A 1 91 ? 7.429 7.683 10.334 1.00 64.38 91 ARG A CA 1
ATOM 743 C C . ARG A 1 91 ? 6.668 6.465 10.865 1.00 64.38 91 ARG A C 1
ATOM 745 O O . ARG A 1 91 ? 6.408 5.526 10.120 1.00 64.38 91 ARG A O 1
ATOM 752 N N . GLN A 1 92 ? 6.323 6.476 12.155 1.00 58.06 92 GLN A N 1
ATOM 753 C CA . GLN A 1 92 ? 5.406 5.490 12.748 1.00 58.06 92 GLN A CA 1
ATOM 754 C C . GLN A 1 92 ? 4.099 5.441 11.927 1.00 58.06 92 GLN A C 1
ATOM 756 O O . GLN A 1 92 ? 3.728 6.484 11.373 1.00 58.06 92 GLN A O 1
ATOM 761 N N . PRO A 1 93 ? 3.406 4.281 11.840 1.00 55.09 93 PRO A N 1
ATOM 762 C CA . PRO A 1 93 ? 2.182 4.145 11.057 1.00 55.09 93 PRO A CA 1
ATOM 763 C C . PRO A 1 93 ? 1.246 5.292 11.400 1.00 55.09 93 PRO A C 1
ATOM 765 O O . PRO A 1 93 ? 0.914 5.518 12.565 1.00 55.09 93 PRO A O 1
ATOM 768 N N . VAL A 1 94 ? 0.926 6.084 10.383 1.00 51.22 94 VAL A N 1
ATOM 769 C CA . VAL A 1 94 ? 0.492 7.452 10.604 1.00 51.22 94 VAL A CA 1
ATOM 770 C C . VAL A 1 94 ? -0.939 7.457 11.141 1.00 51.22 94 VAL A C 1
ATOM 772 O O . VAL A 1 94 ? -1.904 7.434 10.376 1.00 51.22 94 VAL A O 1
ATOM 775 N N . ALA A 1 95 ? -1.074 7.528 12.466 1.00 53.78 95 ALA A N 1
ATOM 776 C CA . ALA A 1 95 ? -2.317 7.947 13.105 1.00 53.78 95 ALA A CA 1
ATOM 777 C C . ALA A 1 95 ? -2.768 9.319 12.553 1.00 53.78 95 ALA A C 1
ATOM 779 O O . ALA A 1 95 ? -3.963 9.548 12.387 1.00 53.78 95 ALA A O 1
ATOM 780 N N . ASP A 1 96 ? -1.812 10.167 12.148 1.00 50.91 96 ASP A N 1
ATOM 781 C CA . ASP A 1 96 ? -2.040 11.548 11.697 1.00 50.91 96 ASP A CA 1
ATOM 782 C C . ASP A 1 96 ? -2.363 11.746 10.199 1.00 50.91 96 ASP A C 1
ATOM 784 O O . ASP A 1 96 ? -2.951 12.768 9.850 1.00 50.91 96 ASP A O 1
ATOM 788 N N . LEU A 1 97 ? -2.020 10.830 9.273 1.00 59.88 97 LEU A N 1
ATOM 789 C CA . LEU A 1 97 ? -2.378 11.024 7.851 1.00 59.88 97 LEU A CA 1
ATOM 790 C C . LEU A 1 97 ? -3.825 10.600 7.584 1.00 59.88 97 LEU A C 1
ATOM 792 O O . LEU A 1 97 ? -4.461 11.159 6.698 1.00 59.88 97 LEU A O 1
ATOM 796 N N . GLY A 1 98 ? -4.339 9.626 8.340 1.00 67.62 98 GLY A N 1
ATOM 797 C CA . GLY A 1 98 ? -5.640 9.009 8.111 1.00 67.62 98 GLY A CA 1
ATOM 798 C C . GLY A 1 98 ? -5.655 8.080 6.887 1.00 67.62 98 GLY A C 1
ATOM 799 O O . GLY A 1 98 ? -5.206 8.423 5.795 1.00 67.62 98 GLY A O 1
ATOM 800 N N . TYR A 1 99 ? -6.228 6.886 7.056 1.00 65.56 99 TYR A N 1
ATOM 801 C CA . TYR A 1 99 ? -6.411 5.866 6.008 1.00 65.56 99 TYR A CA 1
ATOM 802 C C . TYR A 1 99 ? -7.002 6.422 4.702 1.00 65.56 99 TYR A C 1
ATOM 804 O O . TYR A 1 99 ? -6.499 6.138 3.619 1.00 65.56 99 TYR A O 1
ATOM 812 N N . THR A 1 100 ? -8.022 7.276 4.809 1.00 62.91 100 THR A N 1
ATOM 813 C CA . THR A 1 100 ? -8.698 7.894 3.661 1.00 62.91 100 THR A CA 1
ATOM 814 C C . THR A 1 100 ? -7.756 8.764 2.833 1.00 62.91 100 THR A C 1
ATOM 816 O O . THR A 1 100 ? -7.827 8.744 1.610 1.00 62.91 100 THR A O 1
ATOM 819 N N . LYS A 1 101 ? -6.837 9.494 3.476 1.00 67.38 101 LYS A N 1
ATOM 820 C CA . LYS A 1 101 ? -5.879 10.356 2.776 1.00 67.38 101 LYS A CA 1
ATOM 821 C C . LYS A 1 101 ? -4.848 9.529 2.017 1.00 67.38 101 LYS A C 1
ATOM 823 O O . LYS A 1 101 ? -4.516 9.866 0.890 1.00 67.38 101 LYS A O 1
ATOM 828 N N . MET A 1 102 ? -4.379 8.428 2.602 1.00 67.25 102 MET A N 1
ATOM 829 C CA . MET A 1 102 ? -3.444 7.527 1.921 1.00 67.25 102 MET A CA 1
ATOM 830 C C . MET A 1 102 ? -4.096 6.776 0.768 1.00 67.25 102 MET A C 1
ATOM 832 O O . MET A 1 102 ? -3.509 6.714 -0.305 1.00 67.25 102 MET A O 1
ATOM 836 N N . LEU A 1 103 ? -5.324 6.283 0.939 1.00 67.75 103 LEU A N 1
ATOM 837 C CA . LEU A 1 103 ? -6.085 5.720 -0.176 1.00 67.75 103 LEU A CA 1
ATOM 838 C C . LEU A 1 103 ? -6.315 6.747 -1.288 1.00 67.75 103 LEU A C 1
ATOM 840 O O . LEU A 1 103 ? -6.126 6.419 -2.455 1.00 67.75 103 LEU A O 1
ATOM 844 N N . ALA A 1 104 ? -6.665 7.988 -0.942 1.00 68.69 104 ALA A N 1
ATOM 845 C CA . ALA A 1 104 ? -6.814 9.052 -1.927 1.00 68.69 104 ALA A CA 1
ATOM 846 C C . ALA A 1 104 ? -5.508 9.274 -2.705 1.00 68.69 104 ALA A C 1
ATOM 848 O O . ALA A 1 104 ? -5.546 9.301 -3.927 1.00 68.69 104 ALA A O 1
ATOM 849 N N . LEU A 1 105 ? -4.346 9.321 -2.040 1.00 66.19 105 LEU A N 1
ATOM 850 C CA . LEU A 1 105 ? -3.041 9.437 -2.713 1.00 66.19 105 LEU A CA 1
ATOM 851 C C . LEU A 1 105 ? -2.743 8.274 -3.675 1.00 66.19 105 LEU A C 1
ATOM 853 O O . LEU A 1 105 ? -2.053 8.474 -4.670 1.00 66.19 105 LEU A O 1
ATOM 857 N N . LEU A 1 106 ? -3.269 7.074 -3.416 1.00 72.75 106 LEU A N 1
ATOM 858 C CA . LEU A 1 106 ? -3.164 5.951 -4.353 1.00 72.75 106 LEU A CA 1
ATOM 859 C C . LEU A 1 106 ? -4.099 6.101 -5.559 1.00 72.75 106 LEU A C 1
ATOM 861 O O . LEU A 1 106 ? -3.757 5.640 -6.648 1.00 72.75 106 LEU A O 1
ATOM 865 N N . GLN A 1 107 ? -5.264 6.720 -5.361 1.00 68.19 107 GLN A N 1
ATOM 866 C CA . GLN A 1 107 ? -6.324 6.848 -6.362 1.00 68.19 107 GLN A CA 1
ATOM 867 C C . GLN A 1 107 ? -6.240 8.122 -7.211 1.00 68.19 107 GLN A C 1
ATOM 869 O O . GLN A 1 107 ? -6.831 8.151 -8.289 1.00 68.19 107 GLN A O 1
ATOM 874 N N . VAL A 1 108 ? -5.511 9.158 -6.781 1.00 44.34 108 VAL A N 1
ATOM 875 C CA . VAL A 1 108 ? -5.448 10.437 -7.508 1.00 44.34 108 VAL A CA 1
ATOM 876 C C . VAL A 1 108 ? -4.805 10.234 -8.888 1.00 44.34 108 VAL A C 1
ATOM 878 O O . VAL A 1 108 ? -3.688 9.713 -8.978 1.00 44.34 108 VAL A O 1
ATOM 881 N N . PRO A 1 109 ? -5.497 10.576 -9.992 1.00 40.59 109 PRO A N 1
ATOM 882 C CA . PRO A 1 109 ? -4.849 10.921 -11.252 1.00 40.59 109 PRO A CA 1
ATOM 883 C C . PRO A 1 109 ? -4.146 12.247 -11.012 1.00 40.59 109 PRO A C 1
ATOM 885 O O . PRO A 1 109 ? -4.812 13.237 -10.731 1.00 40.59 109 PRO A O 1
ATOM 888 N N . GLU A 1 110 ? -2.813 12.250 -11.029 1.00 46.78 110 GLU A N 1
ATOM 889 C CA . GLU A 1 110 ? -2.119 13.511 -11.277 1.00 46.78 110 GLU A CA 1
ATOM 890 C C . GLU A 1 110 ? -2.531 13.930 -12.693 1.00 46.78 110 GLU A C 1
ATOM 892 O O . GLU A 1 110 ? -2.354 13.146 -13.631 1.00 46.78 110 GLU A O 1
ATOM 897 N N . GLU A 1 111 ? -3.219 15.073 -12.789 1.00 37.94 111 GLU A N 1
ATOM 898 C CA . GLU A 1 111 ? -3.493 15.751 -14.061 1.00 37.94 111 GLU A CA 1
ATOM 899 C C . GLU A 1 111 ? -2.192 16.033 -14.821 1.00 37.94 111 GLU A C 1
ATOM 901 O O . GLU A 1 111 ? -1.181 16.379 -14.162 1.00 37.94 111 GLU A O 1
#

Sequence (111 aa):
MGKFNVREMMVPKESSTETVDRPRTVEQIAVEINFYKAQTVQNIIEIGKRLIEAKERLPHGEWADWLRDAVDFSERSARNFMRLATEYGNRQPVADLGYTKMLALLQVPEE

Secondary structure (DSSP, 8-state):
-----GGGTT-----------PPPPHHHHHHHHHHHHHHHHHHHHHHHHHHHHHHHHSPTT-HHHHHHHHH---HHHHHHHHHHHHHHTTSPS-TTT-HHHHHHHHH----

Foldseek 3Di:
DDDDDPVVVDPPPPPPPPPPPDPDDPVRVVVVVVVVLLVVLLVLLVLLVVLVVVVVVDDPPCNQVCCCPPPNDHPLLSVLSVVSNVVPVPPRSDPPCGSVNSVCSSVDDPD

pLDDT: mean 78.1, std 18.72, range [37.94, 98.31]